Protein AF-A0A934ZKH7-F1 (afdb_monomer)

Radius of gyration: 19.05 Å; Cα contacts (8 Å, |Δi|>4): 238; chains: 1; bounding box: 75×38×47 Å

Mean predicted aligned error: 11.62 Å

pLDDT: mean 73.31, std 18.3, range [31.33, 92.81]

Structure (mmCIF, N/CA/C/O backbone):
data_AF-A0A934ZKH7-F1
#
_entry.id   AF-A0A934ZKH7-F1
#
loop_
_atom_site.group_PDB
_atom_site.id
_atom_site.type_symbol
_atom_site.label_atom_id
_atom_site.label_alt_id
_atom_site.label_comp_id
_atom_site.label_asym_id
_atom_site.label_entity_id
_atom_site.label_seq_id
_atom_site.pdbx_PDB_ins_code
_atom_site.Cartn_x
_atom_site.Cartn_y
_atom_site.Cartn_z
_atom_site.occupancy
_atom_site.B_iso_or_equiv
_atom_site.auth_seq_id
_atom_site.auth_comp_id
_atom_site.auth_asym_id
_atom_site.auth_atom_id
_atom_site.pdbx_PDB_model_num
ATOM 1 N N . MET A 1 1 ? 56.769 12.158 27.790 1.00 40.16 1 MET A N 1
ATOM 2 C CA . MET A 1 1 ? 55.654 12.995 27.286 1.00 40.16 1 MET A CA 1
ATOM 3 C C . MET A 1 1 ? 54.425 12.107 27.129 1.00 40.16 1 MET A C 1
ATOM 5 O O . MET A 1 1 ? 54.516 11.085 26.467 1.00 40.16 1 MET A O 1
ATOM 9 N N . LYS A 1 2 ? 53.329 12.433 27.825 1.00 41.62 2 LYS A N 1
ATOM 10 C CA . LYS A 1 2 ? 52.076 11.657 27.893 1.00 41.62 2 LYS A CA 1
ATOM 11 C C . LYS A 1 2 ? 51.077 12.178 26.850 1.00 41.62 2 LYS A C 1
ATOM 13 O O . LYS A 1 2 ? 50.763 13.362 26.919 1.00 41.62 2 LYS A O 1
ATOM 18 N N . ARG A 1 3 ? 50.550 11.330 25.954 1.00 42.50 3 ARG A N 1
ATOM 19 C CA . ARG A 1 3 ? 49.297 11.545 25.182 1.00 42.50 3 ARG A CA 1
ATOM 20 C C . ARG A 1 3 ? 48.673 10.169 24.897 1.00 42.50 3 ARG A C 1
ATOM 22 O O . ARG A 1 3 ? 49.239 9.388 24.151 1.00 42.50 3 ARG A O 1
ATOM 29 N N . SER A 1 4 ? 47.778 9.715 25.771 1.00 38.00 4 SER A N 1
ATOM 30 C CA . SER A 1 4 ? 46.308 9.800 25.667 1.00 38.00 4 SER A CA 1
ATOM 31 C C . SER A 1 4 ? 45.721 8.771 24.690 1.00 38.00 4 SER A C 1
ATOM 33 O O . SER A 1 4 ? 45.542 9.035 23.505 1.00 38.00 4 SER A O 1
ATOM 35 N N . LEU A 1 5 ? 45.443 7.577 25.225 1.00 44.44 5 LEU A N 1
ATOM 36 C CA . LEU A 1 5 ? 44.641 6.526 24.598 1.00 44.44 5 LEU A CA 1
ATOM 37 C C . LEU A 1 5 ? 43.162 6.929 24.673 1.00 44.44 5 LEU A C 1
ATOM 39 O O . LEU A 1 5 ? 42.537 6.804 25.726 1.00 44.44 5 LEU A O 1
ATOM 43 N N . SER A 1 6 ? 42.601 7.403 23.561 1.00 39.81 6 SER A N 1
ATOM 44 C CA . SER A 1 6 ? 41.151 7.571 23.430 1.00 39.81 6 SER A CA 1
ATOM 45 C C . SER A 1 6 ? 40.509 6.207 23.196 1.00 39.81 6 SER A C 1
ATOM 47 O O . SER A 1 6 ? 40.597 5.636 22.112 1.00 39.81 6 SER A O 1
ATOM 49 N N . ARG A 1 7 ? 39.875 5.668 24.240 1.00 41.81 7 ARG A N 1
ATOM 50 C CA . ARG A 1 7 ? 38.951 4.537 24.133 1.00 41.81 7 ARG A CA 1
ATOM 51 C C . ARG A 1 7 ? 37.660 5.038 23.479 1.00 41.81 7 ARG A C 1
ATOM 53 O O . ARG A 1 7 ? 36.867 5.704 24.136 1.00 41.81 7 ARG A O 1
ATOM 60 N N . CYS A 1 8 ? 37.435 4.699 22.211 1.00 36.31 8 CYS A N 1
ATOM 61 C CA . CYS A 1 8 ? 36.102 4.773 21.613 1.00 36.31 8 CYS A CA 1
ATOM 62 C C . CYS A 1 8 ? 35.240 3.650 22.202 1.00 36.31 8 CYS A C 1
ATOM 64 O O . CYS A 1 8 ? 35.222 2.528 21.702 1.00 36.31 8 CYS A O 1
ATOM 66 N N . LEU A 1 9 ? 34.534 3.957 23.289 1.00 40.78 9 LEU A N 1
ATOM 67 C CA . LEU A 1 9 ? 33.346 3.219 23.703 1.00 40.78 9 LEU A CA 1
ATOM 68 C C . LEU A 1 9 ? 32.244 3.523 22.682 1.00 40.78 9 LEU A C 1
ATOM 70 O O . LEU A 1 9 ? 31.494 4.485 22.829 1.00 40.78 9 LEU A O 1
ATOM 74 N N . ALA A 1 10 ? 32.167 2.721 21.620 1.00 42.09 10 ALA A N 1
ATOM 75 C CA . ALA A 1 10 ? 30.978 2.669 20.784 1.00 42.09 10 ALA A CA 1
ATOM 76 C C . ALA A 1 10 ? 29.882 1.966 21.594 1.00 42.09 10 ALA A C 1
ATOM 78 O O . ALA A 1 10 ? 29.753 0.741 21.585 1.00 42.09 10 ALA A O 1
ATOM 79 N N . VAL A 1 11 ? 29.132 2.759 22.358 1.00 39.84 11 VAL A N 1
ATOM 80 C CA . VAL A 1 11 ? 27.855 2.347 22.932 1.00 39.84 11 VAL A CA 1
ATOM 81 C C . VAL A 1 11 ? 26.968 1.971 21.751 1.00 39.84 11 VAL A C 1
ATOM 83 O O . VAL A 1 11 ? 26.487 2.833 21.019 1.00 39.84 11 VAL A O 1
ATOM 86 N N . SER A 1 12 ? 26.803 0.668 21.532 1.00 40.59 12 SER A N 1
ATOM 87 C CA . SER A 1 12 ? 25.767 0.143 20.653 1.00 40.59 12 SER A CA 1
ATOM 88 C C . SER A 1 12 ? 24.434 0.451 21.319 1.00 40.59 12 SER A C 1
ATOM 90 O O . SER A 1 12 ? 23.944 -0.314 22.147 1.00 40.59 12 SER A O 1
ATOM 92 N N . ALA A 1 13 ? 23.881 1.622 21.012 1.00 40.56 13 ALA A N 1
ATOM 93 C CA . ALA A 1 13 ? 22.494 1.919 21.294 1.00 40.56 13 ALA A CA 1
ATOM 94 C C . ALA A 1 13 ? 21.660 0.954 20.445 1.00 40.56 13 ALA A C 1
ATOM 96 O O . ALA A 1 13 ? 21.471 1.154 19.246 1.00 40.56 13 ALA A O 1
ATOM 97 N N . LEU A 1 14 ? 21.211 -0.128 21.080 1.00 36.88 14 LEU A N 1
ATOM 98 C CA . LEU A 1 14 ? 20.062 -0.912 20.656 1.00 36.88 14 LEU A CA 1
ATOM 99 C C . LEU A 1 14 ? 18.873 0.047 20.570 1.00 36.88 14 LEU A C 1
ATOM 101 O O . LEU A 1 14 ? 18.148 0.258 21.539 1.00 36.88 14 LEU A O 1
ATOM 105 N N . LEU A 1 15 ? 18.708 0.676 19.409 1.00 36.41 15 LEU A N 1
ATOM 106 C CA . LEU A 1 15 ? 17.510 1.416 19.054 1.00 36.41 15 LEU A CA 1
ATOM 107 C C . LEU A 1 15 ? 16.403 0.399 18.762 1.00 36.41 15 LEU A C 1
ATOM 109 O O . LEU A 1 15 ? 15.999 0.202 17.621 1.00 36.41 15 LEU A O 1
ATOM 113 N N . PHE A 1 16 ? 15.875 -0.2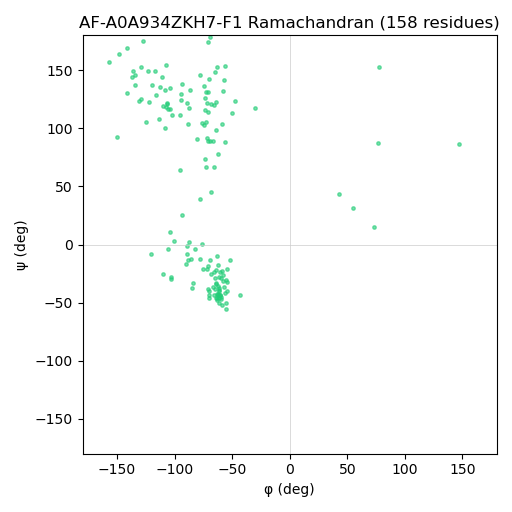16 19.821 1.00 41.81 16 PHE A N 1
ATOM 114 C CA . PHE A 1 16 ? 14.480 -0.646 19.856 1.00 41.81 16 PHE A CA 1
ATOM 115 C C . PHE A 1 16 ? 13.617 0.612 20.004 1.00 41.81 16 PHE A C 1
ATOM 117 O O . PHE A 1 16 ? 13.030 0.892 21.045 1.00 41.81 16 PHE A O 1
ATOM 124 N N . GLY A 1 17 ? 13.631 1.443 18.964 1.00 31.33 17 GLY A N 1
ATOM 125 C CA . GLY A 1 17 ? 12.769 2.603 18.843 1.00 31.33 17 GLY A CA 1
ATOM 126 C C . GLY A 1 17 ? 11.560 2.183 18.037 1.00 31.33 17 GLY A C 1
ATOM 127 O O . GLY A 1 17 ? 11.699 1.884 16.853 1.00 31.33 17 GLY A O 1
ATOM 128 N N . ALA A 1 18 ? 10.404 2.125 18.697 1.00 38.75 18 ALA A N 1
ATOM 129 C CA . ALA A 1 18 ? 9.092 2.026 18.081 1.00 38.75 18 ALA A CA 1
ATOM 130 C C . ALA A 1 18 ? 9.092 2.725 16.717 1.00 38.75 18 ALA A C 1
ATOM 132 O O . ALA A 1 18 ? 9.360 3.927 16.647 1.00 38.75 18 ALA A O 1
ATOM 133 N N . ALA A 1 19 ? 8.851 1.963 15.643 1.00 39.50 19 ALA A N 1
ATOM 134 C CA . ALA A 1 19 ? 8.650 2.536 14.321 1.00 39.50 19 ALA A CA 1
ATOM 135 C C . ALA A 1 19 ? 7.603 3.636 14.485 1.00 39.50 19 ALA A C 1
ATOM 137 O O . ALA A 1 19 ? 6.482 3.368 14.923 1.00 39.50 19 ALA A O 1
ATOM 138 N N . ALA A 1 20 ? 8.058 4.867 14.270 1.00 38.19 20 ALA A N 1
ATOM 139 C CA . ALA A 1 20 ? 7.342 6.069 14.615 1.00 38.19 20 ALA A CA 1
ATOM 140 C C . ALA A 1 20 ? 5.898 5.964 14.120 1.00 38.19 20 ALA A C 1
ATOM 142 O O . ALA A 1 20 ? 5.652 5.798 12.924 1.00 38.19 20 ALA A O 1
ATOM 143 N N . LEU A 1 21 ? 4.950 6.114 15.044 1.00 39.97 21 LEU A N 1
ATOM 144 C CA . LEU A 1 21 ? 3.641 6.674 14.734 1.00 39.97 21 LEU A CA 1
ATOM 145 C C . LEU A 1 21 ? 3.886 8.137 14.331 1.00 39.97 21 LEU A C 1
ATOM 147 O O . LEU A 1 21 ? 3.594 9.058 15.084 1.00 39.97 21 LEU A O 1
ATOM 151 N N . ALA A 1 22 ? 4.554 8.351 13.197 1.00 36.12 22 ALA A N 1
ATOM 152 C CA . ALA A 1 22 ? 4.595 9.653 12.571 1.00 36.12 22 ALA A CA 1
ATOM 153 C C . ALA A 1 22 ? 3.188 9.878 12.025 1.00 36.12 22 ALA A C 1
ATOM 155 O O . ALA A 1 22 ? 2.712 9.131 11.169 1.00 36.12 22 ALA A O 1
ATOM 156 N N . ASP A 1 23 ? 2.529 10.871 12.605 1.00 52.00 23 ASP A N 1
ATOM 157 C CA . ASP A 1 23 ? 1.177 11.354 12.343 1.00 52.00 23 ASP A CA 1
ATOM 158 C C . ASP A 1 23 ? 1.074 12.023 10.952 1.00 52.00 23 ASP A C 1
ATOM 160 O O . ASP A 1 23 ? 0.532 13.108 10.785 1.00 52.00 23 ASP A O 1
ATOM 164 N N . ASP A 1 24 ? 1.648 11.382 9.928 1.00 55.00 24 ASP A N 1
ATOM 165 C CA . ASP A 1 24 ? 1.632 11.838 8.535 1.00 55.00 24 ASP A CA 1
ATOM 166 C C . ASP A 1 24 ? 0.368 11.336 7.793 1.00 55.00 24 ASP A C 1
ATOM 168 O O . ASP A 1 24 ? 0.215 11.519 6.584 1.00 55.00 24 ASP A O 1
ATOM 172 N N . GLY A 1 25 ? -0.535 10.633 8.486 1.00 67.88 25 GLY A N 1
ATOM 173 C CA . GLY A 1 25 ? -1.738 10.040 7.897 1.00 67.88 25 GLY A CA 1
ATOM 174 C C . GLY A 1 25 ? -1.490 8.806 7.012 1.00 67.88 25 GLY A C 1
ATOM 175 O O . GLY A 1 25 ? -2.396 8.423 6.266 1.00 67.88 25 GLY A O 1
ATOM 176 N N . PHE A 1 26 ? -0.302 8.189 7.083 1.00 74.06 26 PHE A N 1
ATOM 177 C CA . PHE A 1 26 ? 0.056 6.922 6.424 1.00 74.06 26 PHE A CA 1
ATOM 178 C C . PHE A 1 26 ? 1.071 6.111 7.248 1.00 74.06 26 PHE A C 1
ATOM 180 O O . PHE A 1 26 ? 1.709 6.644 8.154 1.00 74.06 26 PHE A O 1
ATOM 187 N N . TYR A 1 27 ? 1.231 4.819 6.943 1.00 77.38 27 TYR A N 1
ATOM 188 C CA . TYR A 1 27 ? 2.201 3.954 7.621 1.00 77.38 27 TYR A CA 1
ATOM 189 C C . TYR A 1 27 ? 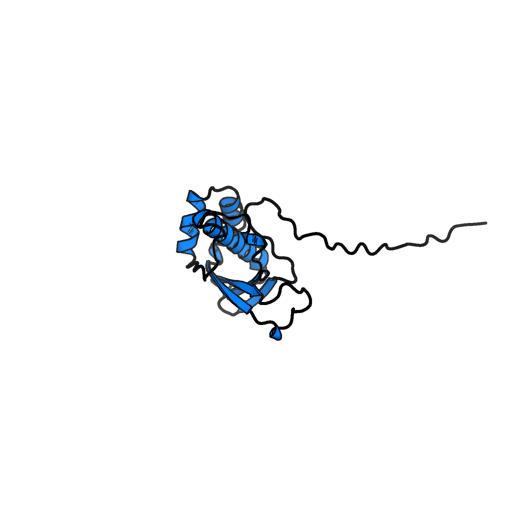3.533 3.904 6.873 1.00 77.38 27 TYR A C 1
ATOM 191 O O . TYR A 1 27 ? 3.558 3.729 5.655 1.00 77.38 27 TYR A O 1
ATOM 199 N N . ARG A 1 28 ? 4.648 3.946 7.607 1.00 83.12 28 ARG A N 1
ATOM 200 C CA . ARG A 1 28 ? 5.976 3.597 7.083 1.00 83.12 28 ARG A CA 1
ATOM 201 C C . ARG A 1 28 ? 6.415 2.262 7.687 1.00 83.12 28 ARG A C 1
ATOM 203 O O . ARG A 1 28 ? 6.843 2.243 8.842 1.00 83.12 28 ARG A O 1
ATOM 210 N N . PRO A 1 29 ? 6.288 1.141 6.952 1.00 80.06 29 PRO A N 1
ATOM 211 C CA . PRO A 1 29 ? 6.753 -0.153 7.430 1.00 80.06 29 PRO A CA 1
ATOM 212 C C . PRO A 1 29 ? 8.241 -0.124 7.768 1.00 80.06 29 PRO A C 1
ATOM 214 O O . PRO A 1 29 ? 9.042 0.465 7.043 1.00 80.06 29 PRO A O 1
ATOM 217 N N . SER A 1 30 ? 8.625 -0.805 8.847 1.00 78.94 30 SER A N 1
ATOM 218 C CA . SER A 1 30 ? 10.038 -1.076 9.099 1.00 78.94 30 SER A CA 1
ATOM 219 C C . SER A 1 30 ? 10.605 -1.969 7.982 1.00 78.94 30 SER A C 1
ATOM 221 O O . SER A 1 30 ? 9.863 -2.776 7.412 1.00 78.94 30 SER A O 1
ATOM 223 N N . PRO A 1 31 ? 11.917 -1.904 7.684 1.00 78.06 31 PRO A N 1
ATOM 224 C CA . PRO A 1 31 ? 12.520 -2.730 6.635 1.00 78.06 31 PRO A CA 1
ATOM 225 C C . PRO A 1 31 ? 12.283 -4.239 6.806 1.00 78.06 31 PRO A C 1
ATOM 227 O O . PRO A 1 31 ? 12.173 -4.955 5.820 1.00 78.06 31 PRO A O 1
ATOM 230 N N . GLY A 1 32 ? 12.167 -4.730 8.047 1.00 76.06 32 GLY A N 1
ATOM 231 C CA . GLY A 1 32 ? 11.870 -6.140 8.332 1.00 76.06 32 GLY A CA 1
ATOM 232 C C . GLY A 1 32 ? 10.433 -6.568 8.006 1.00 76.06 32 GLY A C 1
ATOM 233 O O . GLY A 1 32 ? 10.180 -7.755 7.831 1.00 76.06 32 GLY A O 1
ATOM 234 N N . ASN A 1 33 ? 9.515 -5.608 7.878 1.00 81.31 33 ASN A N 1
ATOM 235 C CA . ASN A 1 33 ? 8.097 -5.819 7.586 1.00 81.31 33 ASN A CA 1
ATOM 236 C C . ASN A 1 33 ? 7.744 -5.496 6.127 1.00 81.31 33 ASN A C 1
ATOM 238 O O . ASN A 1 33 ? 6.565 -5.411 5.771 1.00 81.31 33 ASN A O 1
ATOM 242 N N . LEU A 1 34 ? 8.754 -5.286 5.283 1.00 87.81 34 LEU A N 1
ATOM 243 C CA . LEU A 1 34 ? 8.577 -4.894 3.897 1.00 87.81 34 LEU A CA 1
ATOM 244 C C . LEU A 1 34 ? 9.410 -5.788 2.986 1.00 87.81 34 LEU A C 1
ATOM 246 O O . LEU A 1 34 ? 10.630 -5.867 3.103 1.00 87.81 34 LEU A O 1
ATOM 250 N N . TYR A 1 35 ? 8.747 -6.427 2.031 1.00 89.88 35 TYR A N 1
ATOM 251 C CA . TYR A 1 35 ? 9.407 -7.144 0.950 1.00 89.88 35 TYR A CA 1
ATOM 252 C C . TYR A 1 35 ? 9.056 -6.482 -0.377 1.00 89.88 35 TYR A C 1
ATOM 254 O O . TYR A 1 35 ? 7.887 -6.247 -0.676 1.00 89.88 35 TYR A O 1
ATOM 262 N N . VAL A 1 36 ? 10.076 -6.168 -1.171 1.00 91.56 36 VAL A N 1
ATOM 263 C CA . VAL A 1 36 ? 9.934 -5.456 -2.443 1.00 91.56 36 VAL A CA 1
ATOM 264 C C . VAL A 1 36 ? 10.675 -6.235 -3.511 1.00 91.56 36 VAL A C 1
ATOM 266 O O . VAL A 1 36 ? 11.869 -6.493 -3.373 1.00 91.56 36 VAL A O 1
ATOM 269 N N . THR A 1 3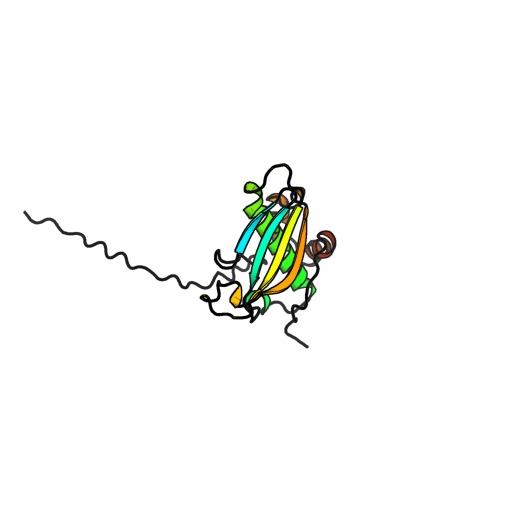7 ? 9.974 -6.582 -4.581 1.00 92.38 37 THR A N 1
ATOM 270 C CA . THR A 1 37 ? 10.545 -7.251 -5.749 1.00 92.38 37 THR A CA 1
ATOM 271 C C . THR A 1 37 ? 9.916 -6.702 -7.024 1.00 92.38 37 THR A C 1
ATOM 273 O O . THR A 1 37 ? 8.932 -5.962 -6.982 1.00 92.38 37 THR A O 1
ATOM 276 N N . THR A 1 38 ? 10.484 -7.042 -8.169 1.00 90.56 38 THR A N 1
ATOM 277 C CA . THR A 1 38 ? 9.961 -6.656 -9.476 1.00 90.56 38 THR A CA 1
ATOM 278 C C . THR A 1 38 ? 9.709 -7.892 -10.324 1.00 90.56 38 THR A C 1
ATOM 280 O O . THR A 1 38 ? 10.347 -8.932 -10.185 1.00 90.56 38 THR A O 1
ATOM 283 N N . THR A 1 39 ? 8.714 -7.780 -11.190 1.00 85.44 39 THR A N 1
ATOM 284 C CA . THR A 1 39 ? 8.403 -8.741 -12.250 1.00 85.44 39 THR A CA 1
ATOM 285 C C . THR A 1 39 ? 8.319 -7.964 -13.560 1.00 85.44 39 THR A C 1
ATOM 287 O O . THR A 1 39 ? 8.347 -6.737 -13.547 1.00 85.44 39 THR A O 1
ATOM 290 N N . GLU A 1 40 ? 8.142 -8.641 -14.692 1.00 81.56 40 GLU A N 1
ATOM 291 C CA . GLU A 1 40 ? 7.992 -7.961 -15.990 1.00 81.56 40 GLU A CA 1
ATOM 292 C C . GLU A 1 40 ? 6.813 -6.975 -16.036 1.00 81.56 40 GLU A C 1
ATOM 294 O O . GLU A 1 40 ? 6.823 -6.024 -16.812 1.00 81.56 40 GLU A O 1
ATOM 299 N N . ARG A 1 41 ? 5.784 -7.196 -15.207 1.00 83.25 41 ARG A N 1
ATOM 300 C CA . ARG A 1 41 ? 4.539 -6.412 -15.223 1.00 83.25 41 ARG A CA 1
ATOM 301 C C . ARG A 1 41 ? 4.368 -5.514 -14.003 1.00 83.25 41 ARG A C 1
ATOM 303 O O . ARG A 1 41 ? 3.654 -4.515 -14.098 1.00 83.25 41 ARG A O 1
ATOM 310 N N . TYR A 1 42 ? 4.998 -5.873 -12.884 1.00 88.62 42 TYR A N 1
ATOM 311 C CA . TYR A 1 42 ? 4.692 -5.303 -11.577 1.00 88.62 42 TYR A CA 1
ATOM 312 C C . TYR A 1 42 ? 5.932 -4.908 -10.782 1.00 88.62 42 TYR A C 1
ATOM 314 O O . TYR A 1 42 ? 6.841 -5.722 -10.609 1.00 88.62 42 TYR A O 1
ATOM 322 N N . LEU A 1 43 ? 5.866 -3.737 -10.148 1.00 92.81 43 LEU A N 1
ATOM 323 C CA . LEU A 1 43 ? 6.499 -3.525 -8.847 1.00 92.81 43 LEU A CA 1
ATOM 324 C C . LEU A 1 43 ? 5.661 -4.259 -7.797 1.00 92.81 43 LEU A C 1
ATOM 326 O O . LEU A 1 43 ? 4.495 -3.927 -7.602 1.00 92.81 43 LEU A O 1
ATOM 330 N N . TYR A 1 44 ? 6.224 -5.270 -7.145 1.00 92.50 44 TYR A N 1
ATOM 331 C CA . TYR A 1 44 ? 5.517 -6.079 -6.159 1.00 92.50 44 TYR A CA 1
ATOM 332 C C . TYR A 1 44 ? 5.990 -5.748 -4.748 1.00 92.50 44 TYR A C 1
ATOM 334 O O . TYR A 1 44 ? 7.168 -5.904 -4.424 1.00 92.50 44 TYR A O 1
ATOM 342 N N . ILE A 1 45 ? 5.062 -5.313 -3.902 1.00 92.81 45 ILE A N 1
ATOM 343 C CA . ILE A 1 45 ? 5.328 -4.906 -2.525 1.00 92.81 45 ILE A CA 1
ATOM 344 C C . ILE A 1 45 ? 4.474 -5.760 -1.596 1.00 92.81 45 ILE A C 1
ATOM 346 O O . ILE A 1 45 ? 3.250 -5.770 -1.700 1.00 92.81 45 ILE A O 1
ATOM 350 N N . VAL A 1 46 ? 5.110 -6.458 -0.663 1.00 91.12 46 VAL A N 1
ATOM 351 C CA . VAL A 1 46 ? 4.440 -7.122 0.454 1.00 91.12 46 VAL A CA 1
ATOM 352 C C . VAL A 1 46 ? 4.710 -6.312 1.708 1.00 91.12 46 VAL A C 1
ATOM 354 O O . VAL A 1 46 ? 5.853 -6.182 2.140 1.00 91.12 46 VAL A O 1
ATOM 357 N N . TRP A 1 47 ? 3.642 -5.782 2.287 1.00 90.44 47 TRP A N 1
ATOM 358 C CA . TRP A 1 47 ? 3.658 -5.097 3.568 1.00 90.44 47 TRP A CA 1
ATOM 359 C C . TRP A 1 47 ? 3.110 -6.054 4.627 1.00 90.44 47 TRP A C 1
ATOM 361 O O . TRP A 1 47 ? 1.933 -6.414 4.605 1.00 90.44 47 TRP A O 1
ATOM 371 N N . ALA A 1 48 ? 3.978 -6.495 5.534 1.00 87.44 48 ALA A N 1
ATOM 372 C CA . ALA A 1 48 ? 3.608 -7.307 6.680 1.00 87.44 48 ALA A CA 1
ATOM 373 C C . ALA A 1 48 ? 3.178 -6.421 7.856 1.00 87.44 48 ALA A C 1
ATOM 375 O O . ALA A 1 48 ? 3.853 -5.452 8.206 1.00 87.44 48 ALA A O 1
ATOM 376 N N . VAL A 1 49 ? 2.056 -6.765 8.484 1.00 85.44 49 VAL A N 1
ATOM 377 C CA . VAL A 1 49 ? 1.605 -6.149 9.735 1.00 85.44 49 VAL A CA 1
ATOM 378 C C . VAL A 1 49 ? 1.544 -7.175 10.860 1.00 85.44 49 VAL A C 1
ATOM 380 O O . VAL A 1 49 ? 1.236 -8.345 10.603 1.00 85.44 49 VAL A O 1
ATOM 383 N N . PRO A 1 50 ? 1.778 -6.745 12.110 1.00 82.56 50 PRO A N 1
ATOM 384 C CA . PRO A 1 50 ? 1.635 -7.607 13.275 1.00 82.56 50 PRO A CA 1
ATOM 385 C C . PRO A 1 50 ? 0.238 -8.240 13.376 1.00 82.56 50 PRO A C 1
ATOM 387 O O . PRO A 1 50 ? -0.763 -7.669 12.932 1.00 82.56 50 PRO A O 1
ATOM 390 N N . GLN A 1 51 ? 0.154 -9.399 14.028 1.00 82.75 51 GLN A N 1
ATOM 391 C CA . GLN A 1 51 ? -1.094 -10.116 14.291 1.00 82.75 51 GLN A CA 1
ATOM 392 C C . GLN A 1 51 ? -2.110 -9.259 15.053 1.00 82.75 51 GLN A C 1
ATOM 394 O O . GLN A 1 51 ? -3.304 -9.332 14.786 1.00 82.75 51 GLN A O 1
ATOM 399 N N . ASN A 1 52 ? -1.661 -8.426 15.988 1.00 82.19 52 ASN A N 1
ATOM 400 C CA . ASN A 1 52 ? -2.557 -7.550 16.748 1.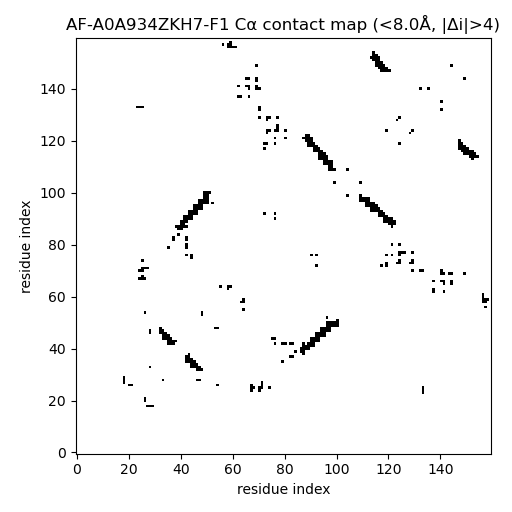00 82.19 52 ASN A CA 1
ATOM 401 C C . ASN A 1 52 ? -3.051 -6.328 15.952 1.00 82.19 52 ASN A C 1
ATOM 403 O O . ASN A 1 52 ? -3.782 -5.511 16.505 1.00 82.19 52 ASN A O 1
ATOM 407 N N . LEU A 1 53 ? -2.641 -6.183 14.684 1.00 81.31 53 LEU A N 1
ATOM 408 C CA . LEU A 1 53 ? -2.997 -5.055 13.826 1.00 81.31 53 LEU A CA 1
ATOM 409 C C . LEU A 1 53 ? -2.6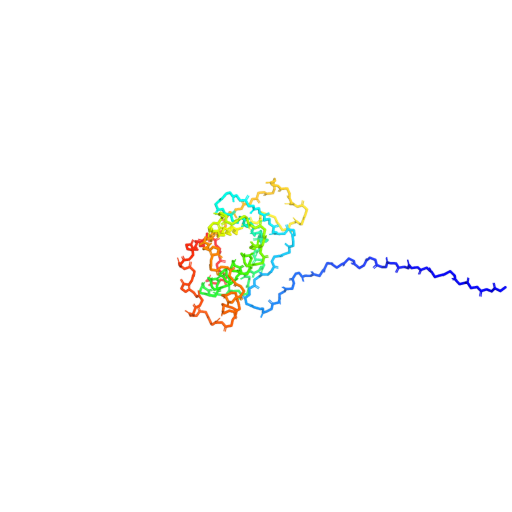50 -3.696 14.451 1.00 81.31 53 LEU A C 1
ATOM 411 O O . LEU A 1 53 ? -3.327 -2.708 14.172 1.00 81.31 53 LEU A O 1
ATOM 415 N N . ALA A 1 54 ? -1.585 -3.629 15.263 1.00 81.75 54 ALA A N 1
ATOM 416 C CA . ALA A 1 54 ? -1.158 -2.414 15.961 1.00 81.75 54 ALA A CA 1
ATOM 417 C C . ALA A 1 54 ? -1.194 -1.138 15.086 1.00 81.75 54 ALA A C 1
ATOM 419 O O . ALA A 1 54 ? -1.752 -0.143 15.559 1.00 81.75 54 ALA A O 1
ATOM 420 N N . PRO A 1 55 ? -0.735 -1.150 13.809 1.00 79.81 55 PRO A N 1
ATOM 421 C CA . PRO A 1 55 ? -0.800 0.025 12.935 1.00 79.81 55 PRO A CA 1
ATOM 422 C C . PRO A 1 55 ? -2.210 0.578 12.682 1.00 79.81 55 PRO A C 1
ATOM 424 O O . PRO A 1 55 ? -2.340 1.745 12.343 1.00 79.81 55 PRO A O 1
ATOM 427 N N . PHE A 1 56 ? -3.264 -0.224 12.848 1.00 83.69 56 PHE A N 1
ATOM 428 C CA . PHE A 1 56 ? -4.649 0.155 12.544 1.00 83.69 56 PHE A CA 1
ATOM 429 C C . PHE A 1 56 ? -5.496 0.434 13.791 1.00 83.69 56 PHE A C 1
ATOM 431 O O . PHE A 1 56 ? -6.645 0.841 13.672 1.00 83.69 56 PHE A O 1
ATOM 438 N N . THR A 1 57 ? -4.955 0.240 14.998 1.00 82.56 57 THR A N 1
ATOM 439 C CA . THR A 1 57 ? -5.733 0.284 16.257 1.00 82.56 57 THR A CA 1
ATOM 440 C C . THR A 1 57 ? -6.360 1.645 16.581 1.00 82.56 57 THR A C 1
ATOM 442 O O . THR A 1 57 ? -7.341 1.712 17.322 1.00 82.56 57 THR A O 1
ATOM 445 N N . HIS A 1 58 ? -5.822 2.730 16.023 1.00 80.94 58 HIS A N 1
ATOM 446 C CA . HIS A 1 58 ? -6.342 4.089 16.182 1.00 80.94 58 HIS A CA 1
ATOM 447 C C . HIS A 1 58 ? -7.446 4.438 15.167 1.00 80.94 58 HIS A C 1
ATOM 449 O O . HIS A 1 58 ? -8.137 5.441 15.336 1.00 80.94 58 HIS A O 1
ATOM 455 N N . ILE A 1 59 ? -7.635 3.616 14.133 1.00 82.44 59 ILE A N 1
ATOM 456 C CA . ILE A 1 59 ? -8.580 3.861 13.045 1.00 82.44 59 ILE A CA 1
ATOM 457 C C . ILE A 1 59 ? -9.946 3.299 13.435 1.00 82.44 59 ILE A C 1
ATOM 459 O O . ILE A 1 59 ? -10.102 2.098 13.658 1.00 82.44 59 ILE A O 1
ATOM 463 N N . ARG A 1 60 ? -10.945 4.179 13.536 1.00 83.19 60 ARG A N 1
ATOM 464 C CA . ARG A 1 60 ? -12.288 3.821 14.021 1.00 83.19 60 ARG A CA 1
ATOM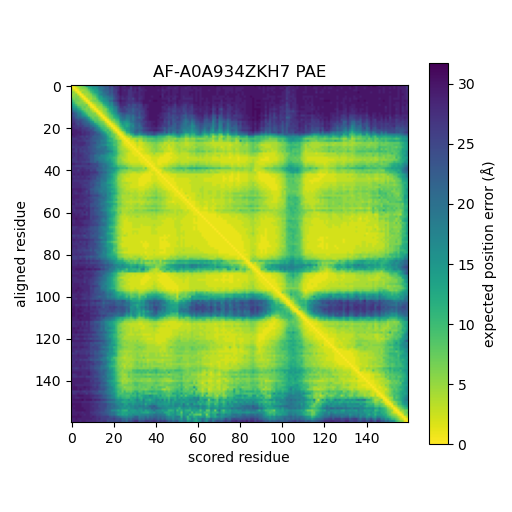 465 C C . ARG A 1 60 ? -13.321 3.692 12.913 1.00 83.19 60 ARG A C 1
ATOM 467 O O . ARG A 1 60 ? -14.275 2.940 13.072 1.00 83.19 60 ARG A O 1
ATOM 474 N N . GLN A 1 61 ? -13.143 4.408 11.806 1.00 84.38 61 GLN A N 1
ATOM 475 C CA . GLN A 1 61 ? -14.099 4.410 10.704 1.00 84.38 61 GLN A CA 1
ATOM 476 C C . GLN A 1 61 ? -13.509 3.712 9.480 1.00 84.38 61 GLN A C 1
ATOM 478 O O . GLN A 1 61 ? -12.329 3.862 9.165 1.00 84.38 61 GLN A O 1
ATOM 483 N N . GLN A 1 62 ? -14.355 2.993 8.742 1.00 83.94 62 GLN A N 1
ATOM 484 C CA . GLN A 1 62 ? -13.963 2.326 7.496 1.00 83.94 62 GLN A CA 1
ATOM 485 C C . GLN A 1 62 ? -13.356 3.309 6.482 1.00 83.94 62 GLN A C 1
ATOM 487 O O . GLN A 1 62 ? -12.352 3.003 5.848 1.00 83.94 62 GLN A O 1
ATOM 492 N N . ALA A 1 63 ? -13.935 4.507 6.352 1.00 84.06 63 ALA A N 1
ATOM 493 C CA . ALA A 1 63 ? -13.448 5.528 5.425 1.00 84.06 63 ALA A CA 1
ATOM 494 C C . ALA A 1 63 ? -12.020 5.996 5.762 1.00 84.06 63 ALA A C 1
ATOM 496 O O . ALA A 1 63 ? -11.220 6.242 4.858 1.00 84.06 63 ALA A O 1
ATOM 497 N N . ASP A 1 64 ? -11.691 6.067 7.052 1.00 85.31 64 ASP A N 1
ATOM 498 C CA . ASP A 1 64 ? -10.355 6.425 7.525 1.00 85.31 64 ASP A CA 1
ATOM 499 C C . ASP A 1 64 ? -9.356 5.307 7.211 1.00 85.31 64 ASP A C 1
ATOM 501 O O . ASP A 1 64 ? -8.249 5.583 6.750 1.00 85.31 64 ASP A O 1
ATOM 505 N N . LEU A 1 65 ? -9.764 4.042 7.380 1.00 84.88 65 LEU A N 1
ATOM 506 C CA . LEU A 1 65 ? -8.949 2.878 7.017 1.00 84.88 65 LEU A CA 1
ATOM 507 C C . LEU A 1 65 ? -8.650 2.860 5.516 1.00 84.88 65 LEU A C 1
ATOM 509 O O . LEU A 1 65 ? -7.504 2.676 5.114 1.00 84.88 65 LEU A O 1
ATOM 513 N N . GLU A 1 66 ? -9.665 3.086 4.685 1.00 85.56 66 GLU A N 1
ATOM 514 C CA . GLU A 1 66 ? -9.526 3.149 3.228 1.00 85.56 66 GLU A CA 1
ATOM 515 C C . GLU A 1 66 ? -8.551 4.254 2.806 1.00 85.56 66 GLU A C 1
ATOM 517 O O . GLU A 1 66 ? -7.633 4.012 2.014 1.00 85.56 66 GLU A O 1
ATOM 522 N N . ALA A 1 67 ? -8.695 5.456 3.371 1.00 85.31 67 ALA A N 1
ATOM 523 C CA . ALA A 1 67 ? -7.789 6.568 3.100 1.00 85.31 67 ALA A CA 1
ATOM 524 C C . ALA A 1 67 ? -6.353 6.263 3.562 1.00 85.31 67 ALA A C 1
ATOM 526 O O . ALA A 1 67 ? -5.399 6.512 2.822 1.00 85.31 67 ALA A O 1
ATOM 527 N N . TYR A 1 68 ? -6.195 5.668 4.744 1.00 87.00 68 TYR A N 1
ATOM 528 C CA . TYR A 1 68 ? -4.898 5.293 5.305 1.00 87.00 68 TYR A CA 1
ATOM 529 C C . TYR A 1 68 ? -4.166 4.250 4.451 1.00 87.00 68 TYR A C 1
ATOM 531 O O . TYR A 1 68 ? -2.987 4.419 4.118 1.00 87.00 68 TYR A O 1
ATOM 539 N N . LEU A 1 69 ? -4.868 3.185 4.048 1.00 87.88 69 LEU A N 1
ATOM 540 C CA . LEU A 1 69 ? -4.327 2.145 3.171 1.00 87.88 69 LEU A CA 1
ATOM 541 C C . LEU A 1 69 ? -3.939 2.723 1.806 1.00 87.88 69 LEU A C 1
ATOM 543 O O . LEU A 1 69 ? -2.852 2.436 1.310 1.00 87.88 69 LEU A O 1
ATOM 547 N N . THR A 1 70 ? -4.779 3.594 1.243 1.00 87.75 70 THR A N 1
ATOM 548 C CA . THR A 1 70 ? -4.519 4.264 -0.039 1.00 87.75 70 THR A CA 1
ATOM 549 C C . THR A 1 70 ? -3.258 5.122 0.015 1.00 87.75 70 THR A C 1
ATOM 551 O O . THR A 1 70 ? -2.378 4.981 -0.837 1.00 87.75 70 THR A O 1
ATOM 554 N N . ARG A 1 71 ? -3.134 5.994 1.026 1.00 89.19 71 ARG A N 1
ATOM 555 C CA . ARG A 1 71 ? -1.951 6.853 1.192 1.00 89.19 71 ARG A CA 1
ATOM 556 C C . ARG A 1 71 ? -0.688 6.020 1.361 1.00 89.19 71 ARG A C 1
ATOM 558 O O . ARG A 1 71 ? 0.315 6.298 0.710 1.00 89.19 71 ARG A O 1
ATOM 565 N N . THR A 1 72 ? -0.763 4.965 2.171 1.00 89.38 72 THR A N 1
ATOM 566 C CA . THR A 1 72 ? 0.362 4.050 2.389 1.00 89.38 72 THR A CA 1
ATOM 567 C C . THR A 1 72 ? 0.770 3.341 1.097 1.00 89.38 72 THR A C 1
ATOM 569 O O . THR A 1 72 ? 1.954 3.268 0.785 1.00 89.38 72 THR A O 1
ATOM 572 N N . ALA A 1 73 ? -0.186 2.862 0.299 1.00 90.69 73 ALA A N 1
ATOM 573 C CA . ALA A 1 73 ? 0.115 2.206 -0.969 1.00 90.69 73 ALA A CA 1
ATOM 574 C C . ALA A 1 73 ? 0.793 3.153 -1.965 1.00 90.69 73 ALA A C 1
ATOM 576 O O . ALA A 1 73 ? 1.817 2.797 -2.546 1.00 90.69 73 ALA A O 1
ATOM 577 N N . ILE A 1 74 ? 0.269 4.376 -2.122 1.00 90.69 74 ILE A N 1
ATOM 578 C CA . ILE A 1 74 ? 0.879 5.399 -2.984 1.00 90.69 74 ILE A CA 1
ATOM 579 C C . ILE A 1 74 ? 2.293 5.727 -2.509 1.00 90.69 74 ILE A C 1
ATOM 581 O O . ILE A 1 74 ? 3.203 5.796 -3.338 1.00 90.69 74 ILE A O 1
ATOM 585 N N . PHE A 1 75 ? 2.484 5.912 -1.200 1.00 91.44 75 PHE A N 1
ATOM 586 C CA . PHE A 1 75 ? 3.795 6.160 -0.607 1.00 91.44 75 PHE A CA 1
ATOM 587 C C . PHE A 1 75 ? 4.785 5.052 -0.981 1.00 91.44 75 PHE A C 1
ATOM 589 O O . PHE 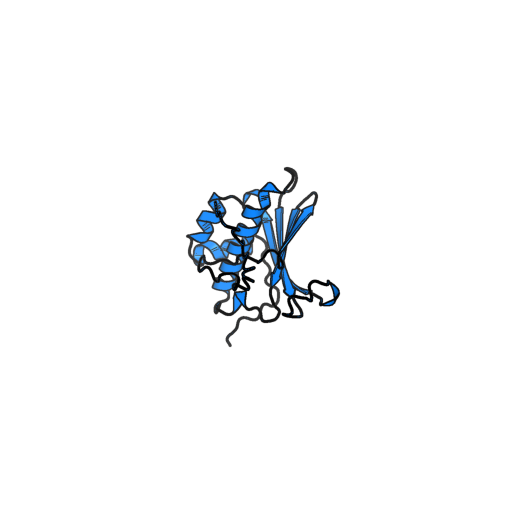A 1 75 ? 5.799 5.336 -1.617 1.00 91.44 75 PHE A O 1
ATOM 596 N N . LEU A 1 76 ? 4.446 3.792 -0.690 1.00 92.25 76 LEU A N 1
ATOM 597 C CA . LEU A 1 76 ? 5.309 2.635 -0.946 1.00 92.25 76 LEU A CA 1
ATOM 598 C C . LEU A 1 76 ? 5.645 2.471 -2.434 1.00 92.25 76 LEU A C 1
ATOM 600 O O . LEU A 1 76 ? 6.796 2.226 -2.800 1.00 92.25 76 LEU A O 1
ATOM 604 N N . CYS A 1 77 ? 4.653 2.640 -3.310 1.00 92.31 77 CYS A N 1
ATOM 605 C CA . CYS A 1 77 ? 4.869 2.579 -4.753 1.00 92.31 77 CYS A CA 1
ATOM 606 C C . CYS A 1 77 ? 5.765 3.720 -5.249 1.00 92.31 77 CYS A C 1
ATOM 608 O O . CYS A 1 77 ? 6.606 3.502 -6.118 1.00 92.31 77 CYS A O 1
ATOM 610 N N . THR A 1 78 ? 5.608 4.928 -4.699 1.00 92.69 78 THR A N 1
ATOM 611 C CA . THR A 1 78 ? 6.414 6.099 -5.075 1.00 92.69 78 THR A CA 1
ATOM 612 C C . THR A 1 78 ? 7.856 5.946 -4.595 1.00 92.69 78 THR A C 1
ATOM 614 O O . THR A 1 78 ? 8.784 6.205 -5.359 1.00 92.69 78 THR A O 1
ATOM 617 N N . GLU A 1 79 ? 8.052 5.476 -3.362 1.00 92.06 79 GLU A N 1
ATOM 618 C CA . GLU A 1 79 ? 9.368 5.253 -2.756 1.00 92.06 79 GLU A CA 1
ATOM 619 C C . GLU A 1 79 ? 10.191 4.212 -3.527 1.00 92.06 79 GLU A C 1
ATOM 621 O O . GLU A 1 79 ? 11.396 4.375 -3.724 1.00 92.06 79 GLU A O 1
ATOM 626 N N . HIS A 1 80 ? 9.544 3.147 -4.003 1.00 92.12 80 HIS A N 1
ATOM 627 C CA . HIS A 1 80 ? 10.227 2.035 -4.665 1.00 92.12 80 HIS A CA 1
ATOM 628 C C . HIS A 1 80 ? 10.155 2.055 -6.189 1.00 92.12 80 HIS A C 1
ATOM 630 O O . HIS A 1 80 ? 10.707 1.161 -6.833 1.00 92.12 80 HIS A O 1
ATOM 636 N N . ARG A 1 81 ? 9.554 3.088 -6.784 1.00 89.56 81 ARG A N 1
ATOM 637 C CA . ARG A 1 81 ? 9.400 3.204 -8.240 1.00 89.56 81 ARG A CA 1
ATOM 638 C C . ARG A 1 81 ? 10.730 3.168 -8.999 1.00 89.56 81 ARG A C 1
ATOM 640 O O . ARG A 1 81 ? 10.771 2.699 -10.127 1.00 89.56 81 ARG A O 1
ATOM 647 N N . SER A 1 82 ? 11.815 3.660 -8.401 1.00 88.19 82 SER A N 1
ATOM 648 C CA . SER A 1 82 ? 13.142 3.683 -9.036 1.00 88.19 82 SER A CA 1
ATOM 649 C C . SER A 1 82 ? 13.762 2.293 -9.204 1.00 88.19 82 SER A C 1
ATOM 651 O O . SER A 1 82 ? 14.735 2.144 -9.933 1.00 88.19 82 SER A O 1
ATOM 653 N N . ARG A 1 83 ? 13.207 1.267 -8.544 1.00 83.62 83 ARG A N 1
ATOM 654 C CA . ARG A 1 83 ? 13.669 -0.127 -8.639 1.00 83.62 83 ARG A CA 1
ATOM 655 C C . ARG A 1 83 ? 13.126 -0.852 -9.870 1.00 83.62 83 ARG A C 1
ATOM 657 O O . ARG A 1 83 ? 13.430 -2.026 -10.064 1.00 83.62 83 ARG A O 1
ATOM 664 N N . VAL A 1 84 ? 12.267 -0.194 -10.642 1.00 82.50 84 VAL A N 1
ATOM 665 C CA . VAL A 1 84 ? 11.396 -0.841 -11.615 1.00 82.50 84 VAL A CA 1
ATOM 666 C C . VAL A 1 84 ? 11.920 -0.638 -13.040 1.00 82.50 84 VAL A C 1
ATOM 668 O O . VAL A 1 84 ? 12.259 0.490 -13.389 1.00 82.50 84 VAL A O 1
ATOM 671 N N . PRO A 1 85 ? 11.964 -1.688 -13.883 1.00 73.50 85 PRO A N 1
ATOM 672 C CA . PRO A 1 85 ? 12.213 -1.534 -15.315 1.00 73.50 85 PRO A CA 1
ATOM 673 C C . PRO A 1 85 ? 11.076 -0.762 -16.000 1.00 73.50 85 PRO A C 1
ATOM 675 O O . PRO A 1 85 ? 9.912 -0.949 -15.640 1.00 73.50 85 PRO A O 1
ATOM 678 N N . ASP A 1 86 ? 11.383 0.001 -17.053 1.00 69.38 86 ASP A N 1
ATOM 679 C CA . ASP A 1 86 ? 10.415 0.836 -17.798 1.00 69.38 86 ASP A CA 1
ATOM 680 C C . ASP A 1 86 ? 9.183 0.073 -18.328 1.00 69.38 86 ASP A C 1
ATOM 682 O O . ASP A 1 86 ? 8.141 0.665 -18.604 1.00 69.38 86 ASP A O 1
ATOM 686 N N . ALA A 1 87 ? 9.276 -1.254 -18.464 1.00 69.56 87 ALA A N 1
ATOM 687 C CA . ALA A 1 87 ? 8.186 -2.108 -18.930 1.00 69.56 87 ALA A CA 1
ATOM 688 C C . ALA A 1 87 ? 7.080 -2.355 -17.885 1.00 69.56 87 ALA A C 1
ATOM 690 O O . ALA A 1 87 ? 5.958 -2.714 -18.257 1.00 69.56 87 ALA A O 1
ATOM 691 N N . SER A 1 88 ? 7.366 -2.178 -16.591 1.00 76.94 88 SER A N 1
ATOM 692 C CA . SER A 1 88 ? 6.360 -2.408 -15.551 1.00 76.94 88 SER A CA 1
ATOM 693 C C . SER A 1 88 ? 5.316 -1.304 -15.561 1.00 76.94 88 SER A C 1
ATOM 695 O O . SER A 1 88 ? 5.632 -0.116 -15.542 1.00 76.94 88 SER A O 1
ATOM 697 N N . ARG A 1 89 ? 4.047 -1.705 -15.544 1.00 83.69 89 ARG A N 1
ATOM 698 C CA . ARG A 1 89 ? 2.923 -0.771 -15.687 1.00 83.69 89 ARG A CA 1
ATOM 699 C C . ARG A 1 89 ? 2.233 -0.475 -14.373 1.00 83.69 89 ARG A C 1
ATOM 701 O O . ARG A 1 89 ? 1.741 0.635 -14.185 1.00 83.69 89 ARG A O 1
ATOM 708 N N . ASP A 1 90 ? 2.256 -1.438 -13.460 1.00 90.81 90 ASP A N 1
ATOM 709 C CA . ASP A 1 90 ? 1.498 -1.366 -12.224 1.00 90.81 90 ASP A CA 1
ATOM 710 C C . ASP A 1 90 ? 2.384 -1.652 -11.004 1.00 90.81 90 ASP A C 1
ATOM 712 O O . ASP A 1 90 ? 3.390 -2.358 -11.057 1.00 90.81 90 ASP A O 1
ATOM 716 N N . CYS A 1 91 ? 1.987 -1.097 -9.873 1.00 92.38 91 CYS A N 1
ATOM 717 C CA . CYS A 1 91 ? 2.494 -1.387 -8.552 1.00 92.38 91 CYS A CA 1
ATOM 718 C C . CYS A 1 91 ? 1.426 -2.177 -7.801 1.00 92.38 91 CYS A C 1
ATOM 720 O O . CYS A 1 91 ? 0.311 -1.701 -7.579 1.00 92.38 91 CYS A O 1
ATOM 722 N N . ARG A 1 92 ? 1.763 -3.402 -7.409 1.00 92.44 92 ARG A N 1
ATOM 723 C CA . ARG A 1 92 ? 0.893 -4.267 -6.625 1.00 92.44 92 ARG A CA 1
ATOM 724 C C . ARG A 1 92 ? 1.369 -4.284 -5.184 1.00 92.44 92 ARG A C 1
ATOM 726 O O . ARG A 1 92 ? 2.451 -4.790 -4.898 1.00 92.44 92 ARG A O 1
ATOM 733 N N . VAL A 1 93 ? 0.525 -3.797 -4.281 1.00 91.94 93 VAL A N 1
ATOM 734 C CA . VAL A 1 93 ? 0.774 -3.835 -2.841 1.00 91.94 93 VAL A CA 1
ATOM 735 C C . VAL A 1 93 ? -0.130 -4.884 -2.205 1.00 91.94 93 VAL A C 1
ATOM 737 O O . VAL A 1 93 ? -1.355 -4.840 -2.324 1.00 91.94 93 VAL A O 1
ATOM 740 N N . GLN A 1 94 ? 0.472 -5.858 -1.537 1.00 90.88 94 GLN A N 1
ATOM 741 C CA . GLN A 1 94 ? -0.218 -6.887 -0.777 1.00 90.88 94 GLN A CA 1
ATOM 742 C C . GLN A 1 94 ? 0.023 -6.655 0.710 1.00 90.88 94 GLN A C 1
ATOM 744 O O . GLN A 1 94 ? 1.157 -6.716 1.179 1.00 90.88 94 GLN A O 1
ATOM 749 N N . LEU A 1 95 ? -1.056 -6.428 1.450 1.00 89.50 95 LEU A N 1
ATOM 750 C CA . LEU A 1 95 ? -1.023 -6.354 2.901 1.00 89.50 95 LEU A CA 1
ATOM 751 C C . LEU A 1 95 ? -1.237 -7.752 3.473 1.00 89.50 95 LEU A C 1
ATOM 753 O O . LEU A 1 95 ? -2.264 -8.396 3.215 1.00 89.50 95 LEU A O 1
ATOM 757 N N . VAL A 1 96 ? -0.274 -8.220 4.255 1.00 88.31 96 VAL A N 1
ATOM 758 C CA . VAL A 1 96 ? -0.330 -9.520 4.917 1.00 88.31 96 VAL A CA 1
ATOM 759 C C . VAL A 1 96 ? -0.262 -9.343 6.423 1.00 88.31 96 VAL A C 1
ATOM 761 O O . VAL A 1 96 ? 0.523 -8.554 6.933 1.00 88.31 96 VAL A O 1
ATOM 764 N N . GLN A 1 97 ? -1.091 -10.081 7.143 1.00 86.62 97 GLN A N 1
ATOM 765 C CA . GLN A 1 97 ? -1.036 -10.151 8.591 1.00 86.62 97 GLN A CA 1
ATOM 766 C C . GLN A 1 97 ? -0.196 -11.351 8.999 1.00 86.62 97 GLN A C 1
ATOM 768 O O . GLN A 1 97 ? -0.420 -12.466 8.517 1.00 86.62 97 GLN A O 1
ATOM 773 N N . MET A 1 98 ? 0.759 -11.100 9.884 1.00 83.88 98 MET A N 1
ATOM 774 C CA . MET A 1 98 ? 1.574 -12.127 10.513 1.00 83.88 98 MET A CA 1
ATOM 775 C C . MET A 1 98 ? 0.716 -12.943 11.484 1.00 83.88 98 MET A C 1
ATOM 777 O O . MET A 1 98 ? -0.139 -12.395 12.178 1.00 83.88 98 MET A O 1
ATOM 781 N N . ASN A 1 99 ? 0.951 -14.251 11.558 1.00 79.50 99 ASN A N 1
ATOM 782 C CA . ASN A 1 99 ? 0.282 -15.114 12.538 1.00 79.50 99 ASN A CA 1
ATOM 783 C C . ASN A 1 99 ? 0.882 -15.012 13.952 1.00 79.50 99 ASN A C 1
ATOM 785 O O . ASN A 1 99 ? 0.283 -15.507 14.900 1.00 79.50 99 ASN A O 1
ATOM 789 N N . SER A 1 100 ? 2.054 -14.391 14.087 1.00 71.12 100 SER A N 1
ATOM 790 C CA . SER A 1 100 ? 2.748 -14.144 15.350 1.00 71.12 100 SER A CA 1
ATOM 791 C C . SER A 1 100 ? 3.283 -12.713 15.358 1.00 71.12 100 SER A C 1
ATOM 793 O O . SER A 1 100 ? 3.615 -12.167 14.306 1.00 71.12 100 SER A O 1
ATOM 795 N N . ASN A 1 101 ? 3.366 -12.105 16.542 1.00 67.00 101 ASN A N 1
ATOM 796 C CA . ASN A 1 101 ? 4.022 -10.808 16.744 1.00 67.00 101 ASN A CA 1
ATOM 797 C C . ASN A 1 101 ? 5.524 -10.947 17.054 1.00 67.00 101 ASN A C 1
ATOM 799 O O . ASN A 1 101 ? 6.187 -9.936 17.261 1.00 67.00 101 ASN A O 1
ATOM 803 N N . ASP A 1 102 ? 6.048 -12.174 17.132 1.00 63.19 102 ASP A N 1
ATOM 804 C CA . ASP A 1 102 ? 7.456 -12.419 17.432 1.00 63.19 102 ASP A CA 1
ATOM 805 C C . ASP A 1 102 ? 8.338 -12.032 16.230 1.00 63.19 102 ASP A C 1
ATOM 807 O O . ASP A 1 102 ? 8.190 -12.541 15.112 1.00 63.19 102 ASP A O 1
ATOM 811 N N . GLU A 1 103 ? 9.271 -11.113 16.475 1.00 50.47 103 GLU A N 1
ATOM 812 C CA . GLU A 1 103 ? 10.210 -10.557 15.500 1.00 50.47 103 GLU A CA 1
ATOM 813 C C . GLU A 1 103 ? 11.150 -11.625 14.905 1.00 50.47 103 GLU A C 1
ATOM 815 O O . GLU A 1 103 ? 11.730 -11.414 13.834 1.00 50.47 103 GLU A O 1
ATOM 820 N N . TYR A 1 104 ? 11.272 -12.787 15.565 1.00 47.50 104 TYR A N 1
ATOM 821 C CA . TYR A 1 104 ? 12.062 -13.936 15.112 1.00 47.50 104 TYR A CA 1
ATOM 822 C C . TYR A 1 104 ? 11.290 -14.913 14.218 1.00 47.50 104 TYR A C 1
ATOM 824 O O . TYR A 1 104 ? 11.909 -15.698 13.495 1.00 47.50 104 TYR A O 1
ATOM 832 N N . THR A 1 105 ? 9.958 -14.812 14.138 1.00 49.12 105 THR A N 1
ATOM 833 C CA . THR A 1 105 ? 9.140 -15.550 13.152 1.00 49.12 105 THR A CA 1
ATOM 834 C C . THR A 1 105 ? 9.190 -14.928 11.748 1.00 49.12 105 THR A C 1
ATOM 836 O O . THR A 1 105 ? 8.210 -14.926 11.009 1.00 49.12 105 THR A O 1
ATOM 839 N N . ARG A 1 106 ? 10.376 -14.456 11.329 1.00 48.91 106 ARG A N 1
ATOM 840 C CA . ARG A 1 106 ? 10.687 -14.066 9.934 1.00 48.91 106 ARG A CA 1
ATOM 841 C C . ARG A 1 106 ? 10.607 -15.243 8.960 1.00 48.91 106 ARG A C 1
ATOM 843 O O . ARG A 1 106 ? 10.717 -15.060 7.750 1.00 48.91 106 ARG A O 1
ATOM 850 N N . SER A 1 107 ? 10.472 -16.463 9.471 1.00 47.00 107 SER A N 1
ATOM 851 C CA . SER A 1 107 ? 10.303 -17.653 8.658 1.00 47.00 107 SER A CA 1
ATOM 852 C C . SER A 1 107 ? 8.888 -17.694 8.077 1.00 47.00 107 SER A C 1
ATOM 854 O O . SER A 1 107 ? 7.892 -17.518 8.776 1.00 47.00 107 SER A O 1
ATOM 856 N N . ALA A 1 108 ? 8.789 -18.041 6.793 1.00 48.41 108 ALA A N 1
ATOM 857 C CA . ALA A 1 108 ? 7.528 -18.401 6.142 1.00 48.41 108 ALA A CA 1
ATOM 858 C C . ALA A 1 108 ? 6.729 -19.493 6.898 1.00 48.41 108 ALA A C 1
ATOM 860 O O . ALA A 1 108 ? 5.544 -19.676 6.636 1.00 48.41 108 ALA A O 1
ATOM 861 N N . ALA A 1 109 ? 7.362 -20.177 7.861 1.00 48.22 109 ALA A N 1
ATOM 862 C CA . ALA A 1 109 ? 6.766 -21.159 8.759 1.00 48.22 109 ALA A CA 1
ATOM 863 C C . ALA A 1 109 ? 5.778 -20.567 9.781 1.00 48.22 109 ALA A C 1
ATOM 865 O O . ALA A 1 109 ? 4.873 -21.278 10.204 1.00 48.22 109 ALA A O 1
ATOM 866 N N . GLY A 1 110 ? 5.900 -19.284 10.151 1.00 56.84 110 GLY A N 1
ATOM 867 C CA . GLY A 1 110 ? 4.886 -18.619 10.980 1.00 56.84 110 GLY A CA 1
ATOM 868 C C . GLY A 1 110 ? 3.543 -18.503 10.254 1.00 56.84 110 GLY A C 1
ATOM 869 O O . GLY A 1 110 ? 2.485 -18.567 10.872 1.00 56.84 110 GLY A O 1
ATOM 870 N N . GLY A 1 111 ? 3.582 -18.422 8.923 1.00 69.25 111 GLY A N 1
ATOM 871 C CA . GLY A 1 111 ? 2.416 -18.241 8.075 1.00 69.25 111 GLY A CA 1
ATOM 872 C C . GLY A 1 111 ? 1.921 -16.794 8.060 1.00 69.25 111 GLY A C 1
ATOM 873 O O . GLY A 1 111 ? 2.094 -16.017 9.003 1.00 69.25 111 GLY A O 1
ATOM 874 N N . PHE A 1 112 ? 1.290 -16.437 6.947 1.00 81.25 112 PHE A N 1
ATOM 875 C CA . PHE A 1 112 ? 0.704 -15.123 6.731 1.00 81.25 112 PHE A CA 1
ATOM 876 C C . PHE A 1 112 ? -0.687 -15.288 6.140 1.00 81.25 112 PHE A C 1
ATOM 878 O O . PHE A 1 112 ? -0.912 -16.172 5.309 1.00 81.25 112 PHE A O 1
ATOM 885 N N . ARG A 1 113 ? -1.604 -14.387 6.491 1.00 83.44 113 ARG A N 1
ATOM 886 C CA . ARG A 1 113 ? -2.878 -14.254 5.776 1.00 83.44 113 ARG A CA 1
ATOM 887 C C . ARG A 1 113 ? -2.929 -12.928 5.041 1.00 83.44 113 ARG A C 1
ATOM 889 O O . ARG A 1 113 ? -2.564 -11.890 5.582 1.00 83.44 113 ARG A O 1
ATOM 896 N N . THR A 1 114 ? -3.383 -12.948 3.792 1.00 85.69 114 THR A N 1
ATOM 897 C CA . THR A 1 114 ? -3.599 -11.698 3.055 1.00 85.69 114 THR A CA 1
ATOM 898 C C . THR A 1 114 ? -4.841 -11.011 3.589 1.00 85.69 114 THR A C 1
ATOM 900 O O . THR A 1 114 ? -5.907 -11.620 3.606 1.00 85.69 114 THR A O 1
ATOM 903 N N . ILE A 1 115 ? -4.705 -9.748 3.977 1.00 83.88 115 ILE A N 1
ATOM 904 C CA . ILE A 1 115 ? -5.807 -8.948 4.521 1.00 83.88 115 ILE A CA 1
ATOM 905 C C . ILE A 1 115 ? -6.098 -7.696 3.700 1.00 83.88 115 ILE A C 1
ATOM 907 O O . ILE A 1 115 ? -7.108 -7.059 3.947 1.00 83.88 115 ILE A O 1
ATOM 911 N N . ALA A 1 116 ? -5.272 -7.343 2.714 1.00 85.31 116 ALA A N 1
ATOM 912 C CA . ALA A 1 116 ? -5.666 -6.418 1.653 1.00 85.31 116 ALA A CA 1
ATOM 913 C C . ALA A 1 116 ? -4.798 -6.609 0.405 1.00 85.31 116 ALA A C 1
ATOM 915 O O . ALA A 1 116 ? -3.676 -7.123 0.470 1.00 85.31 116 ALA A O 1
ATOM 916 N N . ARG A 1 117 ? -5.322 -6.190 -0.746 1.00 87.69 117 ARG A N 1
ATOM 917 C CA . ARG A 1 117 ? -4.583 -6.104 -2.013 1.00 87.69 117 ARG A CA 1
ATOM 918 C C . ARG A 1 117 ? -4.931 -4.799 -2.706 1.00 87.69 117 ARG A C 1
ATOM 920 O O . ARG A 1 117 ? -6.070 -4.353 -2.615 1.00 87.69 117 ARG A O 1
ATOM 927 N N . MET A 1 118 ? -3.939 -4.215 -3.364 1.00 88.81 118 MET A N 1
ATOM 928 C CA . MET A 1 118 ? -4.012 -2.890 -3.976 1.00 88.81 118 MET A CA 1
ATOM 929 C C . MET A 1 118 ? -3.243 -2.955 -5.295 1.00 88.81 118 MET A C 1
ATOM 931 O O . MET A 1 118 ? -2.118 -3.465 -5.313 1.00 88.81 118 MET A O 1
ATOM 935 N N . LEU A 1 119 ? -3.839 -2.480 -6.387 1.00 89.38 119 LEU A N 1
ATOM 936 C CA . LEU A 1 119 ? -3.206 -2.431 -7.702 1.00 89.38 119 LEU A CA 1
ATOM 937 C C . LEU A 1 119 ? -3.257 -1.000 -8.236 1.00 89.38 119 LEU A C 1
ATOM 939 O O . LEU A 1 119 ? -4.296 -0.506 -8.660 1.00 89.38 119 LEU A O 1
ATOM 943 N N . LEU A 1 120 ? -2.112 -0.333 -8.207 1.00 89.56 120 LEU A N 1
ATOM 944 C CA . LEU A 1 120 ? -1.978 1.062 -8.590 1.00 89.56 120 LEU A CA 1
ATOM 945 C C . LEU A 1 120 ? -1.232 1.135 -9.920 1.00 89.56 120 LEU A C 1
ATOM 947 O O . LEU A 1 120 ? -0.163 0.538 -10.021 1.00 89.56 120 LEU A O 1
ATOM 951 N N . PRO A 1 121 ? -1.686 1.907 -10.915 1.00 88.50 121 PRO A N 1
ATOM 952 C CA . PRO A 1 121 ? -0.840 2.223 -12.059 1.00 88.50 121 PRO A CA 1
ATOM 953 C C . PRO A 1 121 ? 0.445 2.910 -11.573 1.00 88.50 121 PRO A C 1
ATOM 955 O O . PRO A 1 121 ? 0.380 3.859 -10.790 1.00 88.50 121 PRO A O 1
ATOM 958 N N . LEU A 1 122 ? 1.623 2.488 -12.042 1.00 87.19 122 LEU A N 1
ATOM 959 C CA . LEU A 1 122 ? 2.898 3.127 -11.669 1.00 87.19 122 LEU A CA 1
ATOM 960 C C . LEU A 1 122 ? 2.943 4.600 -12.098 1.00 87.19 122 LEU A C 1
ATOM 962 O O . LEU A 1 122 ? 3.556 5.427 -11.425 1.00 87.19 122 LEU A O 1
ATOM 966 N N . ALA A 1 123 ? 2.217 4.953 -13.162 1.00 84.38 123 ALA A N 1
ATOM 967 C CA . ALA A 1 123 ? 2.000 6.337 -13.577 1.00 84.38 123 ALA A CA 1
ATOM 968 C C . ALA A 1 123 ? 1.294 7.189 -12.502 1.00 84.38 123 ALA A C 1
ATOM 970 O O . ALA A 1 123 ? 1.442 8.407 -12.495 1.00 84.38 123 ALA A O 1
ATOM 971 N N . SER A 1 124 ? 0.549 6.565 -11.585 1.00 81.56 124 SER A N 1
ATOM 972 C CA . SER A 1 124 ? -0.094 7.221 -10.442 1.00 81.56 124 SER A CA 1
ATOM 973 C C . SER A 1 124 ? 0.800 7.288 -9.193 1.00 81.56 124 SER A C 1
ATOM 975 O O . SER A 1 124 ? 0.451 7.969 -8.233 1.00 81.56 124 SER A O 1
ATOM 977 N N . ALA A 1 125 ? 1.962 6.627 -9.196 1.00 84.50 125 ALA A N 1
ATOM 978 C CA . ALA A 1 125 ? 2.947 6.645 -8.114 1.00 84.50 125 ALA A CA 1
ATOM 979 C C . ALA A 1 125 ? 4.038 7.698 -8.388 1.00 84.50 125 ALA A C 1
ATOM 981 O O . ALA A 1 125 ? 5.209 7.387 -8.640 1.00 84.50 125 ALA A O 1
ATOM 982 N N . THR A 1 126 ? 3.635 8.970 -8.426 1.00 84.06 126 THR A N 1
ATOM 983 C CA . THR A 1 126 ? 4.554 10.105 -8.602 1.00 84.06 126 THR A CA 1
ATOM 984 C C . THR A 1 126 ? 4.717 10.888 -7.297 1.00 84.06 126 THR A C 1
ATOM 986 O O . THR A 1 126 ? 3.795 10.901 -6.473 1.00 84.06 126 THR A O 1
ATOM 989 N N . PRO A 1 127 ? 5.848 11.592 -7.100 1.00 84.12 127 PRO A N 1
ATOM 990 C CA . PRO A 1 127 ? 6.032 12.475 -5.949 1.00 84.12 127 PRO A CA 1
ATOM 991 C C . PRO A 1 127 ? 4.924 13.530 -5.795 1.00 84.12 127 PRO A C 1
ATOM 993 O O . PRO A 1 127 ? 4.569 13.893 -4.674 1.00 84.12 127 PRO A O 1
ATOM 996 N N . GLU A 1 128 ? 4.352 14.009 -6.901 1.00 85.06 128 GLU A N 1
ATOM 997 C CA . GLU A 1 128 ? 3.266 14.994 -6.909 1.00 85.06 128 GLU A CA 1
ATOM 998 C C . GLU A 1 128 ? 1.960 14.383 -6.398 1.00 85.06 128 GLU A C 1
ATOM 1000 O O . GLU A 1 128 ? 1.293 14.978 -5.551 1.00 85.06 128 GLU A O 1
ATOM 1005 N N . ILE A 1 129 ? 1.605 13.183 -6.873 1.00 82.31 129 ILE A N 1
ATOM 1006 C CA . ILE A 1 129 ? 0.402 12.478 -6.416 1.00 82.31 129 ILE A CA 1
ATOM 1007 C C . ILE A 1 129 ? 0.550 12.094 -4.950 1.00 82.31 129 ILE A C 1
ATOM 1009 O O . ILE A 1 129 ? -0.379 12.321 -4.179 1.00 82.31 129 ILE A O 1
ATOM 1013 N N . HIS A 1 130 ? 1.721 11.593 -4.554 1.00 85.12 130 HIS A N 1
ATOM 1014 C CA . HIS A 1 130 ? 2.032 11.285 -3.164 1.00 85.12 130 HIS A CA 1
ATOM 1015 C C . HIS A 1 130 ? 1.838 12.505 -2.251 1.00 85.12 130 HIS A C 1
ATOM 1017 O O . HIS A 1 130 ? 1.091 12.431 -1.277 1.00 85.12 130 HIS A O 1
ATOM 1023 N N . ARG A 1 131 ? 2.411 13.660 -2.611 1.00 84.56 131 ARG A N 1
ATOM 1024 C CA . ARG A 1 131 ? 2.232 14.907 -1.851 1.00 84.56 131 ARG A CA 1
ATOM 1025 C C . ARG A 1 131 ? 0.769 15.348 -1.798 1.00 84.56 131 ARG A C 1
ATOM 1027 O O . ARG A 1 131 ? 0.301 15.806 -0.763 1.00 84.56 131 ARG A O 1
ATOM 1034 N N . ARG A 1 132 ? 0.039 15.199 -2.906 1.00 83.56 132 ARG A N 1
ATOM 1035 C CA . ARG A 1 132 ? -1.379 15.566 -2.990 1.00 83.56 132 ARG A CA 1
ATOM 1036 C C . ARG A 1 132 ? -2.243 14.720 -2.054 1.00 83.56 132 ARG A C 1
ATOM 1038 O O . ARG A 1 132 ? -3.067 15.275 -1.342 1.00 83.56 132 ARG A O 1
ATOM 1045 N N . VAL A 1 133 ? -2.056 13.399 -2.021 1.00 83.88 133 VAL A N 1
ATOM 1046 C CA . VAL A 1 133 ? -2.875 12.522 -1.159 1.00 83.88 133 VAL A CA 1
ATOM 1047 C C . VAL A 1 133 ? -2.545 12.653 0.329 1.00 83.88 133 VAL A C 1
ATOM 1049 O O . VAL A 1 133 ? -3.386 12.322 1.165 1.00 83.88 133 VAL A O 1
ATOM 1052 N N . GLN A 1 134 ? -1.351 13.150 0.666 1.00 81.56 134 GLN A N 1
ATOM 1053 C CA . GLN A 1 134 ? -0.970 13.481 2.042 1.00 81.56 134 GLN A CA 1
ATOM 1054 C C . GLN A 1 134 ? -1.704 14.720 2.567 1.00 81.56 134 GLN A C 1
ATOM 1056 O O . GLN A 1 134 ? -2.091 14.747 3.730 1.00 81.56 134 GLN A O 1
ATOM 1061 N N . THR A 1 135 ? -1.921 15.738 1.728 1.00 81.12 135 THR A N 1
ATOM 1062 C CA . THR A 1 135 ? -2.569 16.995 2.148 1.00 81.12 135 THR A CA 1
ATOM 1063 C C . THR A 1 135 ? -4.088 16.986 1.991 1.00 81.12 135 THR A C 1
ATOM 1065 O O . THR A 1 135 ? -4.777 17.827 2.565 1.00 81.12 135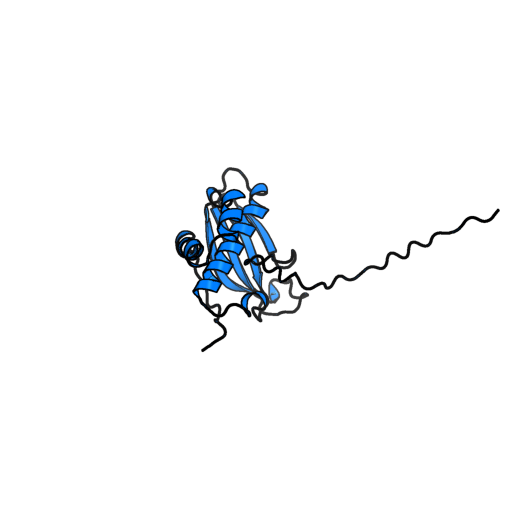 THR A O 1
ATOM 1068 N N . GLN A 1 136 ? -4.621 16.050 1.209 1.00 83.25 136 GLN A N 1
ATOM 1069 C CA . GLN A 1 136 ? -6.050 15.899 0.963 1.00 83.25 136 GLN A CA 1
ATOM 1070 C C . GLN A 1 136 ? -6.784 15.218 2.122 1.00 83.25 136 GLN A C 1
ATOM 1072 O O . GLN A 1 136 ? -6.256 14.312 2.769 1.00 83.25 136 GLN A O 1
ATOM 1077 N N . GLY A 1 137 ? -8.035 15.624 2.347 1.00 81.56 137 GLY A N 1
ATOM 1078 C CA . GLY A 1 137 ? -8.927 15.001 3.318 1.00 81.56 137 GLY A CA 1
ATOM 1079 C C . GLY A 1 137 ? -9.400 13.605 2.897 1.00 81.56 137 GLY A C 1
ATOM 1080 O O . GLY A 1 137 ? -9.132 13.106 1.803 1.00 81.56 137 GLY A O 1
ATOM 1081 N N . ILE A 1 138 ? -10.128 12.943 3.798 1.00 80.81 138 ILE A N 1
ATOM 1082 C CA . ILE A 1 138 ? -10.646 11.581 3.580 1.00 80.81 138 ILE A CA 1
ATOM 1083 C C . ILE A 1 138 ? -11.604 11.532 2.381 1.00 80.81 138 ILE A C 1
ATOM 1085 O O . ILE A 1 138 ? -11.581 10.565 1.621 1.00 80.81 138 ILE A O 1
ATOM 1089 N N . ARG A 1 139 ? -12.429 12.572 2.178 1.00 81.25 139 ARG A N 1
ATOM 1090 C CA . ARG A 1 139 ? -13.423 12.623 1.088 1.00 81.25 139 ARG A CA 1
ATOM 1091 C C . ARG A 1 139 ? -12.770 12.619 -0.291 1.00 81.25 139 ARG A C 1
ATOM 1093 O O . ARG A 1 139 ? -13.333 12.063 -1.227 1.00 81.25 139 ARG A O 1
ATOM 1100 N N . GLU A 1 140 ? -11.594 13.218 -0.398 1.00 83.38 140 GLU A N 1
ATOM 1101 C CA . GLU A 1 140 ? -10.829 13.356 -1.629 1.00 83.38 140 GLU A CA 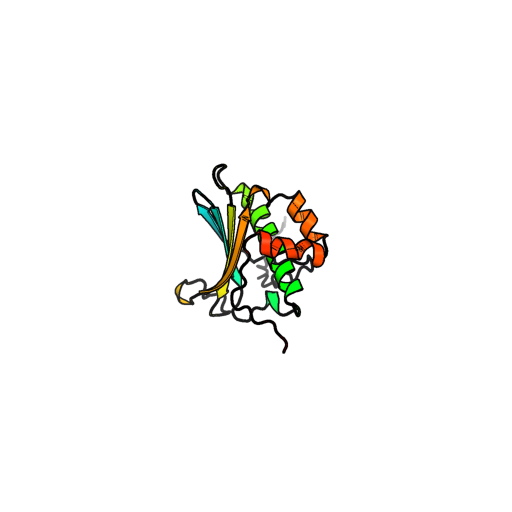1
ATOM 1102 C C . GLU A 1 140 ? -9.978 12.113 -1.917 1.00 83.38 140 GLU A C 1
ATOM 1104 O O . GLU A 1 140 ? -9.797 11.745 -3.076 1.00 83.38 140 GLU A O 1
ATOM 1109 N N . VAL A 1 141 ? -9.478 11.444 -0.873 1.00 80.00 141 VAL A N 1
ATOM 1110 C CA . VAL A 1 141 ? -8.616 10.258 -1.008 1.00 80.00 141 VAL A CA 1
ATOM 1111 C C . VAL A 1 141 ? -9.429 8.977 -1.175 1.00 80.00 141 VAL A C 1
ATOM 1113 O O . VAL A 1 141 ? -9.046 8.106 -1.951 1.00 80.00 141 VAL A O 1
ATOM 1116 N N . ARG A 1 142 ? -10.566 8.844 -0.486 1.00 77.69 142 ARG A N 1
ATOM 1117 C CA . ARG A 1 142 ? -11.372 7.615 -0.484 1.00 77.69 142 ARG A CA 1
ATOM 1118 C C . ARG A 1 142 ? -11.777 7.113 -1.881 1.00 77.69 142 ARG A C 1
ATOM 1120 O O . ARG A 1 142 ? -11.700 5.908 -2.091 1.00 77.69 142 ARG A O 1
ATOM 1127 N N . PRO A 1 143 ? -12.161 7.951 -2.862 1.00 81.50 143 PRO A N 1
ATOM 1128 C CA . PRO A 1 143 ? -12.487 7.467 -4.208 1.00 81.50 143 PRO A CA 1
ATOM 1129 C C . PRO A 1 143 ? -11.327 6.737 -4.900 1.00 81.50 143 PRO A C 1
ATOM 1131 O O . PRO A 1 143 ? -11.559 5.827 -5.696 1.00 81.50 143 PRO A O 1
ATOM 1134 N N . LEU A 1 144 ? -10.080 7.089 -4.560 1.00 76.81 144 LEU A N 1
ATOM 1135 C CA . LEU A 1 144 ? -8.893 6.409 -5.077 1.00 76.81 144 LEU A CA 1
ATOM 1136 C C . LEU A 1 144 ? -8.808 4.959 -4.580 1.00 76.81 144 LEU A C 1
ATOM 1138 O O . LEU A 1 144 ? -8.214 4.119 -5.252 1.00 76.81 144 LEU A O 1
ATOM 1142 N N . PHE A 1 145 ? -9.452 4.648 -3.449 1.00 72.12 145 PHE A N 1
ATOM 1143 C CA . PHE A 1 145 ? -9.536 3.289 -2.931 1.00 72.12 145 PHE A CA 1
ATOM 1144 C C . PHE A 1 145 ? -10.208 2.351 -3.940 1.00 72.12 145 PHE A C 1
ATOM 1146 O O . PHE A 1 145 ? -9.652 1.344 -4.373 1.00 72.12 145 PHE A O 1
ATOM 1153 N N . THR A 1 146 ? -11.384 2.735 -4.420 1.00 71.31 146 THR A N 1
ATOM 1154 C CA . THR A 1 146 ? -12.089 1.962 -5.446 1.00 71.31 146 THR A CA 1
ATOM 1155 C C . THR A 1 146 ? -11.334 1.973 -6.778 1.00 71.31 146 THR A C 1
ATOM 1157 O O . THR A 1 146 ? -11.296 0.962 -7.476 1.00 71.31 146 THR A O 1
ATOM 1160 N N . GLN A 1 147 ? -10.707 3.100 -7.129 1.00 70.31 147 GLN A N 1
ATOM 1161 C CA . GLN A 1 147 ? -9.995 3.259 -8.399 1.00 70.31 147 GLN A CA 1
ATOM 1162 C C . GLN A 1 147 ? -8.780 2.330 -8.536 1.00 70.31 147 GLN A C 1
ATOM 1164 O O . GLN A 1 147 ? -8.496 1.874 -9.641 1.00 70.31 147 GLN A O 1
ATOM 1169 N N . PHE A 1 148 ? -8.074 2.029 -7.445 1.00 68.94 148 PHE A N 1
ATOM 1170 C CA . PHE A 1 148 ? -6.906 1.138 -7.473 1.00 68.94 148 PHE A CA 1
ATOM 1171 C C . PHE A 1 148 ? -7.245 -0.332 -7.162 1.00 68.94 148 PHE A C 1
ATOM 1173 O O . PHE A 1 148 ? -6.393 -1.066 -6.649 1.00 68.94 148 PHE A O 1
ATOM 1180 N N . ASP A 1 149 ? -8.497 -0.747 -7.418 1.00 64.12 149 ASP A N 1
ATOM 1181 C CA . ASP A 1 149 ? -9.050 -2.074 -7.075 1.00 64.12 149 ASP A CA 1
ATOM 1182 C C . ASP A 1 149 ? -8.624 -2.507 -5.663 1.00 64.12 149 ASP A C 1
ATOM 1184 O O . ASP A 1 149 ? -8.185 -3.641 -5.435 1.00 64.12 149 ASP A O 1
ATOM 1188 N N . LEU A 1 150 ? -8.682 -1.572 -4.702 1.00 61.72 150 LEU A N 1
ATOM 1189 C CA . LEU A 1 150 ? -8.378 -1.910 -3.325 1.00 61.72 150 LEU A CA 1
ATOM 1190 C C . LEU A 1 150 ? -9.480 -2.816 -2.791 1.00 61.72 150 LEU A C 1
ATOM 1192 O O . LEU A 1 150 ? -10.656 -2.455 -2.728 1.00 61.72 150 LEU A O 1
ATOM 1196 N N . ARG A 1 151 ? -9.075 -4.011 -2.367 1.00 61.78 151 ARG A N 1
ATOM 1197 C CA . ARG A 1 151 ? -9.957 -4.963 -1.697 1.00 61.78 151 ARG A CA 1
ATOM 1198 C C . ARG A 1 151 ? -9.479 -5.124 -0.266 1.00 61.78 151 ARG A C 1
ATOM 1200 O O . ARG A 1 151 ? -8.430 -5.752 -0.064 1.00 61.78 151 ARG A O 1
ATOM 1207 N N . PRO A 1 152 ? -10.207 -4.585 0.727 1.00 57.09 152 PRO A N 1
ATOM 1208 C CA . PRO A 1 152 ? -9.968 -4.977 2.095 1.00 57.09 152 PRO A CA 1
ATOM 1209 C C . PRO A 1 152 ? -10.359 -6.456 2.189 1.00 57.09 152 PRO A C 1
ATOM 1211 O O . PRO A 1 152 ? -11.481 -6.854 1.883 1.00 57.09 152 PRO A O 1
ATOM 1214 N N . GLY A 1 153 ? -9.402 -7.301 2.552 1.00 56.75 153 GLY A N 1
ATOM 1215 C CA . GLY A 1 153 ? -9.720 -8.549 3.236 1.00 56.75 153 GLY A CA 1
ATOM 1216 C C . GLY A 1 153 ? -10.232 -8.228 4.642 1.00 56.75 153 GLY A C 1
ATOM 1217 O O . GLY A 1 153 ? -10.311 -7.064 5.022 1.00 56.75 153 GLY A O 1
ATOM 1218 N N . ALA A 1 154 ? -10.601 -9.250 5.413 1.00 54.31 154 ALA A N 1
ATOM 1219 C CA . ALA A 1 154 ? -11.179 -9.099 6.749 1.00 54.31 154 ALA A CA 1
ATOM 1220 C C . ALA A 1 154 ? -10.212 -8.419 7.748 1.00 54.31 154 ALA A C 1
ATOM 1222 O O . ALA A 1 154 ? -9.579 -9.086 8.567 1.00 54.31 154 ALA A O 1
ATOM 1223 N N . ILE A 1 155 ? -10.084 -7.093 7.672 1.00 58.06 155 ILE A N 1
ATOM 1224 C CA . ILE A 1 155 ? -9.477 -6.240 8.689 1.00 58.06 155 ILE A CA 1
ATOM 1225 C C . ILE A 1 155 ? -10.623 -5.867 9.633 1.00 58.06 155 ILE A C 1
ATOM 1227 O O . ILE A 1 155 ? -11.476 -5.067 9.246 1.00 58.06 155 ILE A O 1
ATOM 1231 N N . PRO A 1 156 ? -10.719 -6.478 10.827 1.00 55.44 156 PRO A N 1
ATOM 1232 C CA . PRO A 1 156 ? -11.765 -6.126 11.773 1.00 55.44 156 PRO A CA 1
ATOM 1233 C C . PRO A 1 156 ? -11.568 -4.675 12.219 1.00 55.44 156 PRO A C 1
ATOM 1235 O O . PRO A 1 156 ? -10.511 -4.319 12.742 1.00 55.44 156 PRO A O 1
ATOM 1238 N N . LEU A 1 157 ? -12.584 -3.838 12.010 1.00 54.88 157 LEU A N 1
ATOM 1239 C CA . LEU A 1 157 ? -12.638 -2.514 12.619 1.00 54.88 157 LEU A CA 1
ATOM 1240 C C . LEU A 1 157 ? -12.891 -2.685 14.116 1.00 54.88 157 LEU A C 1
ATOM 1242 O O . LEU A 1 157 ? -13.786 -3.427 14.525 1.00 54.88 157 LEU A O 1
ATOM 1246 N N . VAL A 1 158 ? -12.097 -2.015 14.947 1.00 46.19 158 VAL A N 1
ATOM 1247 C CA . VAL A 1 158 ? -12.258 -2.081 16.402 1.00 46.19 158 VAL A CA 1
ATOM 1248 C C . VAL A 1 158 ? -13.391 -1.137 16.815 1.00 46.19 158 VAL A C 1
ATOM 1250 O O . VAL A 1 158 ? -13.139 0.041 17.086 1.00 46.19 158 VAL A O 1
ATOM 1253 N N . GLY A 1 159 ? -14.622 -1.660 16.870 1.00 42.94 159 GLY A N 1
ATOM 1254 C CA . GLY A 1 159 ? -15.765 -0.993 17.501 1.00 42.94 159 GLY A CA 1
ATOM 1255 C C . GLY A 1 159 ? -17.123 -1.272 16.856 1.00 42.94 159 GLY A C 1
ATOM 1256 O O . GLY A 1 159 ? -17.586 -0.464 16.058 1.00 42.94 159 GLY A O 1
ATOM 1257 N N . HIS A 1 160 ? -17.772 -2.360 17.274 1.00 34.28 160 HIS A N 1
ATOM 1258 C CA . HIS A 1 160 ? -19.220 -2.434 17.488 1.00 34.28 160 HIS A CA 1
ATOM 1259 C C . HIS A 1 160 ? -19.473 -3.280 18.732 1.00 34.28 160 HIS A C 1
ATOM 1261 O O . HIS A 1 160 ? -18.836 -4.353 18.835 1.00 34.28 160 HIS A O 1
#

Secondary structure (DSSP, 8-state):
-----------------------SSS----GGGEEEEE-SSEEEEEEEE-TT-GGGTT--SHHHHHHHHHHHHHHHHHHHGGGS-TT--EEEEEEEEES---TT--SGGG-EEEEEEEEEEGGG--HHHHHHHHHS-HHHHHHHHHHTT-EE-S---S--

Sequence (160 aa):
MKRSLSRCLAVSALLFGAAALADDGFYRPSPGNLYVTTTERYLYIVWAVPQNLAPFTHIRQQADLEAYLTRTAIFLCTEHRSRVPDASRDCRVQLVQMNSNDEYTRSAAGGFRTIARMLLPLASATPEIHRRVQTQGIREVRPLFTQFDLRPGAIPLVGH

Nearest PDB structures (foldseek):
  3vx8-assembly2_D  TM=3.274E-01  e=9.697E+00  Arabidopsis thaliana

Solvent-accessible surface area (backbone atoms only — not comparable to full-atom values): 9418 Å² total; per-residue (Å²): 138,90,83,84,85,80,79,82,79,77,76,79,74,80,75,86,62,74,76,71,87,54,90,64,66,40,68,75,74,54,75,93,32,49,48,77,51,70,53,77,54,28,39,38,35,39,41,52,39,47,51,83,40,66,94,52,72,84,44,70,47,71,60,56,45,42,24,27,52,44,39,25,48,36,44,55,40,35,74,52,48,86,76,51,63,91,73,35,52,30,27,36,39,35,35,28,33,29,69,52,76,56,85,81,55,77,46,80,84,56,42,70,45,76,33,30,40,34,47,36,52,43,87,64,30,34,74,68,50,39,54,48,52,60,75,46,54,56,85,69,39,35,62,54,25,66,71,22,62,47,42,80,36,92,66,81,69,74,80,130

Foldseek 3Di:
DDDDDDDPPPPPPPPPPPLDPPVLLEDDADPLQWDWDEDLAEGEIEGEDEQVNVVCQVPQDPLSVLLHVQLHQLQVLLVCVVVYDPRHFKYKYWYWYFLHRDSVVSDCVSPIDTFKIWIGTSVCSHPVNSVVSSPDDSVVRNVVSVVRVIDGHPPDRPDD